Protein AF-A0A371IAI4-F1 (afdb_monomer)

InterPro domains:
  IPR036397 Ribonuclease H superfamily [G3DSA:3.30.420.10] (1-84)

pLDDT: mean 77.72, std 12.61, range [47.22, 95.19]

Structure (mmCIF, N/CA/C/O backbone):
data_AF-A0A371IAI4-F1
#
_entry.id   AF-A0A371IAI4-F1
#
loop_
_atom_site.group_PDB
_atom_site.id
_atom_site.type_symbol
_atom_site.label_atom_id
_atom_site.label_alt_id
_atom_site.label_comp_id
_atom_site.label_asym_id
_atom_site.label_entity_id
_atom_site.label_seq_id
_atom_site.pdbx_PDB_ins_code
_atom_site.Cartn_x
_atom_site.Cartn_y
_atom_site.Cartn_z
_atom_site.occupancy
_atom_site.B_iso_or_equiv
_atom_site.auth_seq_id
_atom_site.auth_comp_id
_atom_site.auth_asym_id
_atom_site.auth_atom_id
_atom_site.pdbx_PDB_model_num
ATOM 1 N N . MET A 1 1 ? -0.159 25.205 -35.346 1.00 47.22 1 MET A N 1
ATOM 2 C CA . MET A 1 1 ? -0.603 23.827 -35.672 1.00 47.22 1 MET A CA 1
ATOM 3 C C . MET A 1 1 ? -1.252 23.129 -34.473 1.00 47.22 1 MET A C 1
ATOM 5 O O . MET A 1 1 ? -2.363 22.645 -34.626 1.00 47.22 1 MET A O 1
ATOM 9 N N . LEU A 1 2 ? -0.646 23.168 -33.275 1.00 51.12 2 LEU A N 1
ATOM 10 C CA . LEU A 1 2 ? -1.187 22.560 -32.040 1.00 51.12 2 LEU A CA 1
ATOM 11 C C . LEU A 1 2 ? -2.613 23.005 -31.660 1.00 51.12 2 LEU A C 1
ATOM 13 O O . LEU A 1 2 ? -3.394 22.201 -31.173 1.00 51.12 2 LEU A O 1
ATOM 17 N N . GLN A 1 3 ? -2.986 24.253 -31.950 1.00 54.06 3 GLN A N 1
ATOM 18 C CA . GLN A 1 3 ? -4.286 24.827 -31.574 1.00 54.06 3 GLN A CA 1
ATOM 19 C C . GLN A 1 3 ? -5.500 24.209 -32.305 1.00 54.06 3 GLN A C 1
ATOM 21 O O . GLN A 1 3 ? -6.629 24.437 -31.892 1.00 54.06 3 GLN A O 1
ATOM 26 N N . LYS A 1 4 ? -5.289 23.436 -33.387 1.00 60.53 4 LYS A N 1
ATOM 27 C CA . LYS A 1 4 ? -6.367 22.787 -34.167 1.00 60.53 4 LYS A CA 1
ATOM 28 C C . LYS A 1 4 ? -6.638 21.324 -33.781 1.00 60.53 4 LYS A C 1
ATOM 30 O O . LYS A 1 4 ? -7.648 20.784 -34.212 1.00 60.53 4 LYS A O 1
ATOM 35 N N . MET A 1 5 ? -5.765 20.680 -33.000 1.00 55.34 5 MET A N 1
ATOM 36 C CA . MET A 1 5 ? -5.877 19.251 -32.637 1.00 55.34 5 MET A CA 1
ATOM 37 C C . MET A 1 5 ? -6.474 19.013 -31.241 1.00 55.34 5 MET A C 1
ATOM 39 O O . MET A 1 5 ? -6.596 17.877 -30.791 1.00 55.34 5 MET A O 1
ATOM 43 N N . THR A 1 6 ? -6.836 20.076 -30.525 1.00 51.16 6 THR A N 1
ATOM 44 C CA . THR A 1 6 ? -7.236 20.000 -29.119 1.00 51.16 6 THR A CA 1
ATOM 45 C C . THR A 1 6 ? -8.720 19.668 -28.979 1.00 51.16 6 THR A C 1
ATOM 47 O O . THR A 1 6 ? -9.575 20.535 -29.150 1.00 51.16 6 THR A O 1
ATOM 50 N N . ASN A 1 7 ? -9.025 18.416 -28.634 1.00 57.81 7 ASN A N 1
ATOM 51 C CA . ASN A 1 7 ? -10.329 18.016 -28.102 1.00 57.81 7 ASN A CA 1
ATOM 52 C C . ASN A 1 7 ? -10.485 18.604 -26.675 1.00 57.81 7 ASN A C 1
ATOM 54 O O . ASN A 1 7 ? -9.529 18.538 -25.898 1.00 57.81 7 ASN A O 1
ATOM 58 N N . PRO A 1 8 ? -11.638 19.189 -26.290 1.00 61.12 8 PRO A N 1
ATOM 59 C CA . PRO A 1 8 ? -11.850 19.773 -24.957 1.00 61.12 8 PRO A CA 1
ATOM 60 C C . PRO A 1 8 ? -11.623 18.806 -23.781 1.00 61.12 8 PRO A C 1
ATOM 62 O O . PRO A 1 8 ? -11.354 19.250 -22.663 1.00 61.12 8 PRO A O 1
ATOM 65 N N . ASN A 1 9 ? -11.695 17.491 -24.004 1.00 63.78 9 ASN A N 1
ATOM 66 C CA . ASN A 1 9 ? -11.433 16.505 -22.962 1.00 63.78 9 ASN A CA 1
ATOM 67 C C . ASN A 1 9 ? -9.924 16.261 -22.788 1.00 63.78 9 ASN A C 1
ATOM 69 O O . ASN A 1 9 ? -9.266 15.665 -23.639 1.00 63.78 9 ASN A O 1
ATOM 73 N N . ARG A 1 10 ? -9.364 16.705 -21.654 1.00 60.94 10 ARG A N 1
ATOM 74 C CA . ARG A 1 10 ? -7.918 16.698 -21.389 1.00 60.94 10 ARG A CA 1
ATOM 75 C C . ARG A 1 10 ? -7.293 15.335 -21.046 1.00 60.94 10 ARG A C 1
ATOM 77 O O . ARG A 1 10 ? -6.267 15.289 -20.371 1.00 60.94 10 ARG A O 1
ATOM 84 N N . LYS A 1 11 ? -7.874 14.220 -21.476 1.00 68.88 11 LYS A N 1
ATOM 85 C CA . LYS A 1 11 ? -7.353 12.890 -21.120 1.00 68.88 11 LYS A CA 1
ATOM 86 C C . LYS A 1 11 ? -6.271 12.370 -22.068 1.00 68.88 11 LYS A C 1
ATOM 88 O O . LYS A 1 11 ? -5.423 11.605 -21.627 1.00 68.88 11 LYS A O 1
ATOM 93 N N . ASP A 1 12 ? -6.227 12.857 -23.307 1.00 66.44 12 ASP A N 1
ATOM 94 C CA . ASP A 1 12 ? -5.358 12.297 -24.356 1.00 66.44 12 ASP A CA 1
ATOM 95 C C . ASP A 1 12 ? -4.168 13.195 -24.740 1.00 66.44 12 ASP A C 1
ATOM 97 O O . ASP A 1 12 ? -3.492 12.953 -25.741 1.00 66.44 12 ASP A O 1
ATOM 101 N N . TRP A 1 13 ? -3.867 14.225 -23.937 1.00 70.19 13 TRP A N 1
ATOM 102 C CA . TRP A 1 13 ? -2.779 15.170 -24.231 1.00 70.19 13 TRP A CA 1
ATOM 103 C C . TRP A 1 13 ? -1.405 14.522 -24.299 1.00 70.19 13 TRP A C 1
ATOM 105 O O . TRP A 1 13 ? -0.591 14.965 -25.098 1.00 70.19 13 TRP A O 1
ATOM 115 N N . SER A 1 14 ? -1.133 13.495 -23.489 1.00 70.88 14 SER A N 1
ATOM 116 C CA . SER A 1 14 ? 0.164 12.811 -23.534 1.00 70.88 14 SER A CA 1
ATOM 117 C C . SER A 1 14 ? 0.393 12.161 -24.897 1.00 70.88 14 SER A C 1
ATOM 119 O O . SER A 1 14 ? 1.449 12.339 -25.485 1.00 70.88 14 SER A O 1
ATOM 121 N N . ARG A 1 15 ? -0.625 11.492 -25.446 1.00 73.00 15 ARG A N 1
ATOM 122 C CA . ARG A 1 15 ? -0.564 10.858 -26.771 1.00 73.00 15 ARG A CA 1
ATOM 123 C C . ARG A 1 15 ? -0.457 11.888 -27.892 1.00 73.00 15 ARG A C 1
ATOM 125 O O . ARG A 1 15 ? 0.401 11.765 -28.754 1.00 73.00 15 ARG A O 1
ATOM 132 N N . LEU A 1 16 ? -1.268 12.944 -27.827 1.00 76.06 16 LEU A N 1
ATOM 133 C CA . LEU A 1 16 ? -1.246 14.023 -28.818 1.00 76.06 16 LEU A CA 1
ATOM 134 C C . LEU A 1 16 ? 0.067 14.819 -28.804 1.00 76.06 16 LEU A C 1
ATOM 136 O O . LEU A 1 16 ? 0.479 15.327 -29.844 1.00 76.06 16 LEU A O 1
ATOM 140 N N . LEU A 1 17 ? 0.726 14.938 -27.647 1.00 74.81 17 LEU A N 1
ATOM 141 C CA . LEU A 1 17 ? 2.026 15.595 -27.530 1.00 74.81 17 LEU A CA 1
ATOM 142 C C . LEU A 1 17 ? 3.125 14.780 -28.219 1.00 74.81 17 LEU A C 1
ATOM 144 O O . LEU A 1 17 ? 3.921 15.361 -28.953 1.00 74.81 17 LEU A O 1
ATOM 148 N N . GLU A 1 18 ? 3.136 13.459 -28.023 1.00 73.56 18 GLU A N 1
ATOM 149 C CA . GLU A 1 18 ? 4.068 12.554 -28.708 1.00 73.56 18 GLU A CA 1
ATOM 150 C C . GLU A 1 18 ? 3.861 12.595 -30.230 1.00 73.56 18 GLU A C 1
ATOM 152 O O . GLU A 1 18 ? 4.818 12.800 -30.978 1.00 73.56 18 GLU A O 1
ATOM 157 N N . ASP A 1 19 ? 2.610 12.519 -30.696 1.00 73.25 19 ASP A N 1
ATOM 158 C CA . ASP A 1 19 ? 2.278 12.579 -32.127 1.00 73.25 19 ASP A CA 1
ATOM 159 C C . ASP A 1 19 ? 2.648 13.939 -32.752 1.00 73.25 19 ASP A C 1
ATOM 161 O O . ASP A 1 19 ? 3.177 14.007 -33.867 1.00 73.25 19 ASP A O 1
ATOM 165 N N . ALA A 1 20 ? 2.423 15.045 -32.034 1.00 72.94 20 ALA A N 1
ATOM 166 C CA . ALA A 1 20 ? 2.777 16.387 -32.495 1.00 72.94 20 ALA A CA 1
ATOM 167 C C . ALA A 1 20 ? 4.296 16.619 -32.528 1.00 72.94 20 ALA A C 1
ATOM 169 O O . ALA A 1 20 ? 4.804 17.244 -33.464 1.00 72.94 20 ALA A O 1
ATOM 170 N N . LEU A 1 21 ? 5.030 16.108 -31.534 1.00 74.94 21 LEU A N 1
ATOM 171 C CA . LEU A 1 21 ? 6.494 16.120 -31.520 1.00 74.94 21 LEU A CA 1
ATOM 172 C C . LEU A 1 21 ? 7.057 15.281 -32.668 1.00 74.94 21 LEU A C 1
ATOM 174 O O . LEU A 1 21 ? 7.983 15.727 -33.351 1.00 74.94 21 LEU A O 1
ATOM 178 N N . TRP A 1 22 ? 6.476 14.108 -32.924 1.00 72.06 22 TRP A N 1
ATOM 179 C CA . TRP A 1 22 ? 6.851 13.249 -34.042 1.00 72.06 22 TRP A CA 1
ATOM 180 C C . TRP A 1 22 ? 6.634 13.947 -35.389 1.00 72.06 22 TRP A C 1
ATOM 182 O O . TRP A 1 22 ? 7.559 14.009 -36.203 1.00 72.06 22 TRP A O 1
ATOM 192 N N . ALA A 1 23 ? 5.464 14.558 -35.597 1.00 67.06 23 ALA A N 1
ATOM 193 C CA . ALA A 1 23 ? 5.160 15.323 -36.805 1.00 67.06 23 ALA A CA 1
ATOM 194 C C . ALA A 1 23 ? 6.114 16.514 -36.988 1.00 6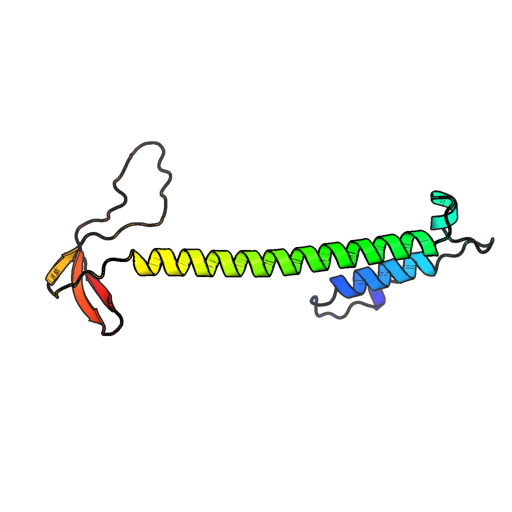7.06 23 ALA A C 1
ATOM 196 O O . ALA A 1 23 ? 6.620 16.739 -38.083 1.00 67.06 23 ALA A O 1
ATOM 197 N N . HIS A 1 24 ? 6.432 17.252 -35.922 1.00 68.12 24 HIS A N 1
ATOM 198 C CA . HIS A 1 24 ? 7.375 18.371 -35.995 1.00 68.12 24 HIS A CA 1
ATOM 199 C C . HIS A 1 24 ? 8.807 17.916 -36.337 1.00 68.12 24 HIS A C 1
ATOM 201 O O . HIS A 1 24 ? 9.522 18.608 -37.063 1.00 68.12 24 HIS A O 1
ATOM 207 N N . ARG A 1 25 ? 9.236 16.747 -35.840 1.00 65.31 25 ARG A N 1
ATOM 208 C CA . ARG A 1 25 ? 10.568 16.173 -36.102 1.00 65.31 25 ARG A CA 1
ATOM 209 C C . ARG A 1 25 ? 10.721 15.633 -37.530 1.00 65.31 25 ARG A C 1
ATOM 211 O O . ARG A 1 25 ? 11.825 15.686 -38.068 1.00 65.31 25 ARG A O 1
ATOM 218 N N . THR A 1 26 ? 9.647 15.130 -38.144 1.00 59.62 26 THR A N 1
ATOM 219 C CA . THR A 1 26 ? 9.677 14.527 -39.491 1.00 59.62 26 THR A CA 1
ATOM 220 C C . THR A 1 26 ? 9.268 15.482 -40.613 1.00 59.62 26 THR A C 1
ATOM 222 O O . THR A 1 26 ? 9.761 15.340 -41.733 1.00 59.62 26 THR A O 1
ATOM 225 N N . ALA A 1 27 ? 8.402 16.462 -40.335 1.00 58.62 27 ALA A N 1
ATOM 226 C CA . ALA A 1 27 ? 7.840 17.344 -41.358 1.00 58.62 27 ALA A CA 1
ATOM 227 C C . ALA A 1 27 ? 8.774 18.490 -41.780 1.00 58.62 27 ALA A C 1
ATOM 229 O O . ALA A 1 27 ? 8.672 18.968 -42.909 1.00 58.62 27 ALA A O 1
ATOM 230 N N . TYR A 1 28 ? 9.702 18.928 -40.922 1.00 57.62 28 TYR A N 1
ATOM 231 C CA . TYR A 1 28 ? 10.660 19.975 -41.288 1.00 57.62 28 TYR A CA 1
ATOM 232 C C . TYR A 1 28 ? 11.862 19.386 -42.036 1.00 57.62 28 TYR A C 1
ATOM 234 O O . TYR A 1 28 ? 12.855 18.956 -41.443 1.00 57.62 28 TYR A O 1
ATOM 242 N N . ARG A 1 29 ? 11.771 19.398 -43.367 1.00 58.97 29 ARG A N 1
ATOM 243 C CA . ARG A 1 29 ? 12.928 19.293 -44.265 1.00 58.97 29 ARG A CA 1
ATOM 244 C C . ARG A 1 29 ? 13.379 20.701 -44.651 1.00 58.97 29 ARG A C 1
ATOM 246 O O . ARG A 1 29 ? 12.548 21.530 -45.016 1.00 58.97 29 ARG A O 1
ATOM 253 N N . THR A 1 30 ? 14.675 20.992 -44.569 1.00 62.81 30 THR A N 1
ATOM 254 C CA . THR A 1 30 ? 15.237 22.231 -45.136 1.00 62.81 30 THR A CA 1
ATOM 255 C C . THR A 1 30 ? 15.140 22.205 -46.665 1.00 62.81 30 THR A C 1
ATOM 257 O O . THR A 1 30 ? 14.966 21.144 -47.263 1.00 62.81 30 THR A O 1
ATOM 260 N N . SER A 1 31 ? 15.293 23.357 -47.327 1.00 61.34 31 SER A N 1
ATOM 261 C CA . SER A 1 31 ? 15.321 23.472 -48.801 1.00 61.34 31 SER A CA 1
ATOM 262 C C . SER A 1 31 ? 16.365 22.569 -49.482 1.00 61.34 31 SER A C 1
ATOM 264 O O . SER A 1 31 ? 16.242 22.270 -50.663 1.00 61.34 31 SER A O 1
ATOM 266 N N . LEU A 1 32 ? 17.355 22.086 -48.723 1.00 65.44 32 LEU A N 1
ATOM 267 C CA . LEU A 1 32 ? 18.388 21.129 -49.131 1.00 65.44 32 LEU A CA 1
ATOM 268 C C . LEU A 1 32 ? 17.984 19.650 -48.937 1.00 65.44 32 LEU A C 1
ATOM 270 O O . LEU A 1 32 ? 18.813 18.759 -49.083 1.00 65.44 32 LEU A O 1
ATOM 274 N N . GLY A 1 33 ? 16.737 19.368 -48.547 1.00 68.00 33 GLY A N 1
ATOM 275 C CA . GLY A 1 33 ? 16.221 18.011 -48.333 1.00 68.00 33 GLY A CA 1
ATOM 276 C C . GLY A 1 33 ? 16.700 17.320 -47.049 1.00 68.00 33 GLY A C 1
ATOM 277 O O . GLY A 1 33 ? 16.324 16.175 -46.803 1.00 68.00 33 GLY A O 1
ATOM 278 N N . MET A 1 34 ? 17.493 17.999 -46.214 1.00 70.44 34 MET A N 1
ATOM 279 C CA . MET A 1 34 ? 18.030 17.452 -44.965 1.00 70.44 34 MET A CA 1
ATOM 280 C C . MET A 1 34 ? 17.051 17.616 -43.792 1.00 70.44 34 MET A C 1
ATOM 282 O O . MET A 1 34 ? 16.297 18.585 -43.709 1.00 70.44 34 MET A O 1
ATOM 286 N N . SER A 1 35 ? 17.070 16.659 -42.859 1.00 70.62 35 SER A N 1
ATOM 287 C CA . SER A 1 35 ? 16.372 16.783 -41.573 1.00 70.62 35 SER A CA 1
ATOM 288 C C . SER A 1 35 ? 17.183 17.671 -40.630 1.00 70.62 35 SER A C 1
ATOM 290 O O . SER A 1 35 ? 18.405 17.538 -40.550 1.00 70.62 35 SER A O 1
ATOM 292 N N . LEU A 1 36 ? 16.501 18.524 -39.862 1.00 67.81 36 LEU A N 1
ATOM 293 C CA . LEU A 1 36 ? 17.113 19.366 -38.829 1.00 67.81 36 LEU A CA 1
ATOM 294 C C . LEU A 1 36 ? 17.974 18.556 -37.838 1.00 67.81 36 LEU A C 1
ATOM 296 O O . LEU A 1 36 ? 19.039 19.010 -37.431 1.00 67.81 36 LEU A O 1
ATOM 300 N N . TYR A 1 37 ? 17.563 17.326 -37.508 1.00 67.62 37 TYR A N 1
ATOM 301 C CA . TYR A 1 37 ? 18.334 16.419 -36.651 1.00 67.62 37 TYR A CA 1
ATOM 302 C C . TYR A 1 37 ? 19.695 16.053 -37.269 1.00 67.62 37 TYR A C 1
ATOM 304 O O . TYR A 1 37 ? 20.701 15.977 -36.569 1.00 67.62 37 TYR A O 1
ATOM 312 N N . TRP A 1 38 ? 19.745 15.869 -38.590 1.00 69.81 38 TRP A N 1
ATOM 313 C CA . TRP A 1 38 ? 20.975 15.532 -39.309 1.00 69.81 38 TRP A CA 1
ATOM 314 C C . TRP A 1 38 ? 21.995 16.673 -39.259 1.00 69.81 38 TRP A C 1
ATOM 316 O O . TRP A 1 38 ? 23.178 16.424 -39.073 1.00 69.81 38 TRP A O 1
ATOM 326 N N . ILE A 1 39 ? 21.534 17.923 -39.351 1.00 73.56 39 ILE A N 1
ATOM 327 C CA . ILE A 1 39 ? 22.389 19.118 -39.264 1.00 73.56 39 ILE A CA 1
ATOM 328 C C . ILE A 1 39 ? 22.985 19.269 -37.859 1.00 73.56 39 ILE A C 1
ATOM 330 O O . ILE A 1 39 ? 24.154 19.611 -37.719 1.00 73.56 39 ILE A O 1
ATOM 334 N N . VAL A 1 40 ? 22.191 19.005 -36.818 1.00 72.56 40 VAL A N 1
ATOM 335 C CA . VAL A 1 40 ? 22.625 19.187 -35.424 1.00 72.56 40 VAL A CA 1
ATOM 336 C C . VAL A 1 40 ? 23.513 18.034 -34.944 1.00 72.56 40 VAL A C 1
ATOM 338 O O . VAL A 1 40 ? 24.457 18.262 -34.194 1.00 72.56 40 VAL A O 1
ATOM 341 N N . PHE A 1 41 ? 23.232 16.799 -35.370 1.00 69.00 41 PHE A N 1
ATOM 342 C CA . PHE A 1 41 ? 23.863 15.599 -34.806 1.00 69.00 41 PHE A CA 1
ATOM 343 C C . PHE A 1 41 ? 24.691 14.777 -35.805 1.00 69.00 41 PHE A C 1
ATOM 345 O O . PHE A 1 41 ? 25.301 13.786 -35.404 1.00 69.00 41 PHE A O 1
ATOM 352 N N . GLY A 1 42 ? 24.706 15.131 -37.095 1.00 70.56 42 GLY A N 1
ATOM 353 C CA . GLY A 1 42 ? 25.489 14.450 -38.138 1.00 70.56 42 GLY A CA 1
ATOM 354 C C . GLY A 1 42 ? 25.089 12.993 -38.408 1.00 70.56 42 GLY A C 1
ATOM 355 O O . GLY A 1 42 ? 25.839 12.257 -39.046 1.00 70.56 42 GLY A O 1
ATOM 356 N N . LYS A 1 43 ? 23.937 12.536 -37.895 1.00 67.69 43 LYS A N 1
ATOM 357 C CA . LYS A 1 43 ? 23.490 11.133 -37.947 1.00 67.69 43 LYS A CA 1
ATOM 358 C C . LYS A 1 43 ? 22.127 10.998 -38.611 1.00 67.69 43 LYS A C 1
ATOM 360 O O . LYS A 1 43 ? 21.216 11.779 -38.343 1.00 67.69 43 LYS A O 1
ATOM 365 N N . THR A 1 44 ? 21.970 9.970 -39.448 1.00 63.91 44 THR A N 1
ATOM 366 C CA . THR A 1 44 ? 20.705 9.617 -40.118 1.00 63.91 44 THR A CA 1
ATOM 367 C C . THR A 1 44 ? 19.609 9.325 -39.096 1.00 63.91 44 THR A C 1
ATOM 369 O O . THR A 1 44 ? 19.816 8.504 -38.207 1.00 63.91 44 THR A O 1
ATOM 372 N N . PHE A 1 45 ? 18.439 9.950 -39.258 1.00 62.00 45 PHE A N 1
ATOM 373 C CA . PHE A 1 45 ? 17.291 9.918 -38.332 1.00 62.00 45 PHE A CA 1
ATOM 374 C C . PHE A 1 45 ? 16.802 8.507 -37.933 1.00 62.00 45 PHE A C 1
ATOM 376 O O . PHE A 1 45 ? 16.208 8.336 -36.871 1.00 62.00 45 PHE A O 1
ATOM 383 N N . HIS A 1 46 ? 17.102 7.483 -38.736 1.00 63.75 46 HIS A N 1
ATOM 384 C CA . HIS A 1 46 ? 16.730 6.091 -38.464 1.00 63.75 46 HIS A CA 1
ATOM 385 C C . HIS A 1 46 ? 17.447 5.486 -37.241 1.00 63.75 46 HIS A C 1
ATOM 387 O O . HIS A 1 46 ? 16.808 4.832 -36.423 1.00 63.75 46 HIS A O 1
ATOM 393 N N . LEU A 1 47 ? 18.743 5.764 -37.054 1.00 63.09 47 LEU A N 1
ATOM 394 C CA . LEU A 1 47 ? 19.530 5.216 -35.936 1.00 63.09 47 LEU A CA 1
ATOM 395 C C . LEU A 1 47 ? 19.068 5.733 -34.548 1.00 63.09 47 LEU A C 1
ATOM 397 O O . LEU A 1 47 ? 18.926 4.935 -33.623 1.00 63.09 47 LEU A O 1
ATOM 401 N N . PRO A 1 48 ? 18.819 7.046 -34.366 1.00 64.62 48 PRO A N 1
ATOM 402 C CA . PRO A 1 48 ? 18.304 7.611 -33.118 1.00 64.62 48 PRO A CA 1
ATOM 403 C C . PRO A 1 48 ? 16.904 7.121 -32.754 1.00 64.62 48 PRO A C 1
ATOM 405 O O . PRO A 1 48 ? 16.658 6.811 -31.593 1.00 64.62 48 PRO A O 1
ATOM 408 N N . MET A 1 49 ? 15.998 7.012 -33.732 1.00 69.25 49 MET A N 1
ATOM 409 C CA . MET A 1 49 ? 14.621 6.573 -33.487 1.00 69.25 49 MET A CA 1
ATOM 410 C C . MET A 1 49 ? 14.568 5.120 -32.999 1.00 69.25 49 MET A C 1
ATOM 412 O O . MET A 1 49 ? 13.792 4.785 -32.107 1.00 69.25 49 MET A O 1
ATOM 416 N N . GLU A 1 50 ? 15.421 4.247 -33.536 1.00 74.69 50 GLU A N 1
ATOM 417 C CA . GLU A 1 50 ? 15.547 2.877 -33.037 1.00 74.69 50 GLU A CA 1
ATOM 418 C C . GLU A 1 50 ? 16.060 2.818 -31.597 1.00 74.69 50 GLU A C 1
ATOM 420 O O . GLU A 1 50 ? 15.593 1.989 -30.814 1.00 74.69 50 GLU A O 1
ATOM 425 N N . LEU A 1 51 ? 17.005 3.689 -31.233 1.00 75.62 51 LEU A N 1
ATOM 426 C CA . LEU A 1 51 ? 17.529 3.769 -29.870 1.00 75.62 51 LEU A CA 1
ATOM 427 C C . LEU A 1 51 ? 16.476 4.298 -28.890 1.00 75.62 51 LEU A C 1
ATOM 429 O O . LEU A 1 51 ? 16.307 3.708 -27.825 1.00 75.62 51 LEU A O 1
ATOM 433 N N . GLU A 1 52 ? 15.729 5.343 -29.260 1.00 78.25 52 GLU A N 1
ATOM 434 C CA . GLU A 1 52 ? 14.613 5.871 -28.462 1.00 78.25 52 GLU A CA 1
ATOM 435 C C . GLU A 1 52 ? 13.516 4.810 -28.270 1.00 78.25 52 GLU A C 1
ATOM 437 O O . GLU A 1 52 ? 13.071 4.573 -27.147 1.00 78.25 52 GLU A O 1
ATOM 442 N N . ASN A 1 53 ? 13.144 4.088 -29.333 1.00 80.88 53 ASN A N 1
ATOM 443 C CA . ASN A 1 53 ? 12.161 3.004 -29.258 1.00 80.88 53 ASN A CA 1
ATOM 444 C C . ASN A 1 53 ? 12.636 1.848 -28.366 1.00 80.88 53 ASN A C 1
ATOM 446 O O . ASN A 1 53 ? 11.868 1.341 -27.547 1.00 80.88 53 ASN A O 1
ATOM 450 N N . LYS A 1 54 ? 13.900 1.426 -28.490 1.00 82.44 54 LYS A N 1
ATOM 451 C CA . LYS A 1 54 ? 14.479 0.383 -27.627 1.00 82.44 54 LYS A CA 1
ATOM 452 C C . LYS A 1 54 ? 14.511 0.831 -26.166 1.00 82.44 54 LYS A C 1
ATOM 454 O O . LYS A 1 54 ? 14.103 0.066 -25.297 1.00 82.44 54 LYS A O 1
ATOM 459 N N . ALA A 1 55 ? 14.926 2.070 -25.898 1.00 84.38 55 ALA A N 1
ATOM 460 C CA . ALA A 1 55 ? 14.920 2.637 -24.553 1.00 84.38 55 ALA A CA 1
ATOM 461 C C . ALA A 1 55 ? 13.501 2.680 -23.964 1.00 84.38 55 ALA A C 1
ATOM 463 O O . ALA A 1 55 ? 13.302 2.264 -22.823 1.00 84.38 55 ALA A O 1
ATOM 464 N N . TYR A 1 56 ? 12.504 3.088 -24.754 1.00 86.75 56 TYR A N 1
ATOM 465 C CA . TYR A 1 56 ? 11.098 3.072 -24.348 1.00 86.75 56 TYR A CA 1
ATOM 466 C C . TYR A 1 56 ? 10.631 1.671 -23.936 1.00 86.75 56 TYR A C 1
ATOM 468 O O . TYR A 1 56 ? 10.034 1.505 -22.870 1.00 86.75 56 TYR A O 1
ATOM 476 N N . TRP A 1 57 ? 10.924 0.648 -24.745 1.00 85.50 57 TRP A N 1
ATOM 477 C CA . TRP A 1 57 ? 10.543 -0.729 -24.428 1.00 85.50 57 TRP A CA 1
ATOM 478 C C . TRP A 1 57 ? 11.208 -1.243 -23.153 1.00 85.50 57 TRP A C 1
ATOM 480 O O . TRP A 1 57 ? 10.525 -1.849 -22.328 1.00 85.50 57 TRP A O 1
ATOM 490 N N . VAL A 1 58 ? 12.496 -0.951 -22.958 1.00 91.00 58 VAL A N 1
ATOM 491 C CA . VAL A 1 58 ? 13.224 -1.317 -21.734 1.00 91.00 58 VAL A CA 1
ATOM 492 C C . VAL A 1 58 ? 12.588 -0.658 -20.511 1.00 91.00 58 VAL A C 1
ATOM 494 O O . VAL A 1 58 ? 12.267 -1.347 -19.547 1.00 91.00 58 VAL A O 1
ATOM 497 N N . VAL A 1 59 ? 12.325 0.651 -20.557 1.00 90.06 59 VAL A N 1
ATOM 498 C CA . VAL A 1 59 ? 11.671 1.37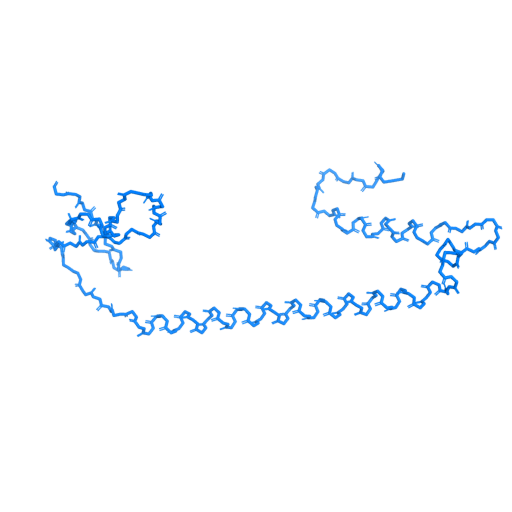3 -19.450 1.00 90.06 59 VAL A CA 1
ATOM 499 C C . VAL A 1 59 ? 10.291 0.790 -19.156 1.00 90.06 59 VAL A C 1
ATOM 501 O O . VAL A 1 59 ? 9.943 0.552 -18.000 1.00 90.06 59 VAL A O 1
ATOM 504 N N . LYS A 1 60 ? 9.508 0.501 -20.198 1.00 87.94 60 LYS A N 1
ATOM 505 C CA . LYS A 1 60 ? 8.181 -0.100 -20.055 1.00 87.94 60 LYS A CA 1
ATOM 506 C C . LYS A 1 60 ? 8.245 -1.478 -19.398 1.00 87.94 60 LYS A C 1
ATOM 508 O O . LYS A 1 60 ? 7.428 -1.763 -18.526 1.00 87.94 60 LYS A O 1
ATOM 513 N N . GLN A 1 61 ? 9.211 -2.313 -19.779 1.00 86.00 61 GLN A N 1
ATOM 514 C CA . GLN A 1 61 ? 9.425 -3.617 -19.152 1.00 86.00 61 GLN A CA 1
ATOM 515 C C . GLN A 1 61 ? 9.856 -3.489 -17.688 1.00 86.00 61 GLN A C 1
ATOM 517 O O . GLN A 1 61 ? 9.293 -4.176 -16.838 1.00 86.00 61 GLN A O 1
ATOM 522 N N . CYS A 1 62 ? 10.787 -2.582 -17.377 1.00 86.75 62 CYS A N 1
ATOM 523 C CA . CYS A 1 62 ? 11.208 -2.311 -16.002 1.00 86.75 62 CYS A CA 1
ATOM 524 C C . CYS A 1 62 ? 10.029 -1.882 -15.122 1.00 86.75 62 CYS A C 1
ATOM 526 O O . CYS A 1 62 ? 9.876 -2.403 -14.022 1.00 86.75 62 CYS A O 1
ATOM 528 N N . ASN A 1 63 ? 9.161 -0.994 -15.613 1.00 89.00 63 ASN A N 1
ATOM 529 C CA . ASN A 1 63 ? 7.988 -0.544 -14.863 1.00 89.00 63 ASN A CA 1
ATOM 530 C C . ASN A 1 63 ? 7.036 -1.705 -14.542 1.00 89.00 63 ASN A C 1
ATOM 532 O O . ASN A 1 63 ? 6.658 -1.878 -13.388 1.00 89.00 63 ASN A O 1
ATOM 536 N N . VAL A 1 64 ? 6.721 -2.552 -15.530 1.00 88.06 64 VAL A N 1
ATOM 537 C CA . VAL A 1 64 ? 5.864 -3.733 -15.317 1.00 88.06 64 VAL A CA 1
ATOM 538 C C . VAL A 1 64 ? 6.482 -4.698 -14.300 1.00 88.06 64 VAL A C 1
ATOM 540 O O . VAL A 1 64 ? 5.779 -5.206 -13.427 1.00 88.06 64 VAL A O 1
ATOM 543 N N . ALA A 1 65 ? 7.793 -4.938 -14.382 1.00 86.75 65 ALA A N 1
ATOM 544 C CA . ALA A 1 65 ? 8.496 -5.795 -13.431 1.00 86.75 65 ALA A CA 1
ATOM 545 C C . ALA A 1 65 ? 8.482 -5.210 -12.005 1.00 86.75 65 ALA A C 1
ATOM 547 O O . ALA A 1 65 ? 8.237 -5.939 -11.041 1.00 86.75 65 ALA A O 1
ATOM 548 N N . CYS A 1 66 ? 8.690 -3.898 -11.864 1.00 83.25 66 CYS A N 1
ATOM 549 C CA . CYS A 1 66 ? 8.609 -3.191 -10.586 1.00 83.25 66 CYS A CA 1
ATOM 550 C C . CYS A 1 66 ? 7.202 -3.255 -9.976 1.00 83.25 66 CYS A C 1
ATOM 552 O O . CYS A 1 66 ? 7.079 -3.501 -8.776 1.00 83.25 66 CYS A O 1
ATOM 554 N N . ASP A 1 67 ? 6.151 -3.100 -10.783 1.00 90.38 67 ASP A N 1
ATOM 555 C CA . ASP A 1 67 ? 4.762 -3.197 -10.319 1.00 90.38 67 ASP A CA 1
ATOM 556 C C . ASP A 1 67 ? 4.452 -4.601 -9.785 1.00 90.38 67 ASP A C 1
ATOM 558 O O . ASP A 1 67 ? 3.915 -4.756 -8.684 1.00 90.38 67 ASP A O 1
ATOM 562 N N . GLN A 1 68 ? 4.857 -5.640 -10.523 1.00 89.56 68 GLN A N 1
ATOM 563 C CA . GLN A 1 68 ? 4.693 -7.033 -10.101 1.00 89.56 68 GLN A CA 1
ATOM 564 C C . GLN A 1 68 ? 5.468 -7.335 -8.812 1.00 89.56 68 GLN A C 1
ATOM 566 O O . GLN A 1 68 ? 4.9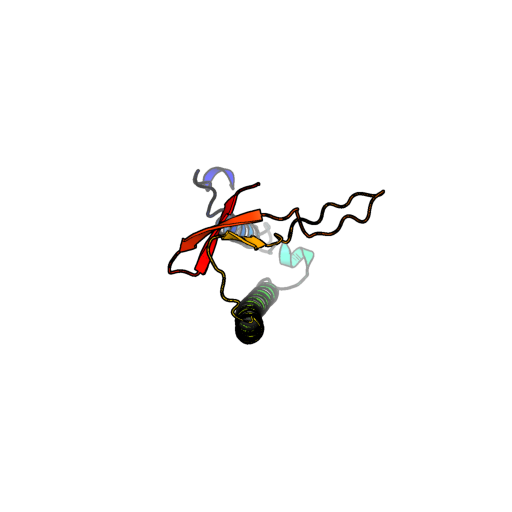20 -7.937 -7.885 1.00 89.56 68 GLN A O 1
ATOM 571 N N . ALA A 1 69 ? 6.724 -6.890 -8.717 1.00 90.62 69 ALA A N 1
ATOM 572 C CA . ALA A 1 69 ? 7.542 -7.061 -7.519 1.00 90.62 69 ALA A CA 1
ATOM 573 C C . ALA A 1 69 ? 6.947 -6.323 -6.307 1.00 90.62 69 ALA A C 1
ATOM 575 O O . ALA A 1 69 ? 6.911 -6.871 -5.200 1.00 90.62 69 ALA A O 1
ATOM 576 N N . GLY A 1 70 ? 6.434 -5.108 -6.516 1.00 93.00 70 GLY A N 1
ATOM 577 C CA . GLY A 1 70 ? 5.756 -4.323 -5.490 1.00 93.00 70 GLY A CA 1
ATOM 578 C C . GLY A 1 70 ? 4.502 -5.018 -4.964 1.00 93.00 70 GLY A C 1
ATOM 579 O O . GLY A 1 70 ? 4.282 -5.062 -3.752 1.00 93.00 70 GLY A O 1
ATOM 580 N N . GLU A 1 71 ? 3.704 -5.616 -5.846 1.00 94.81 71 G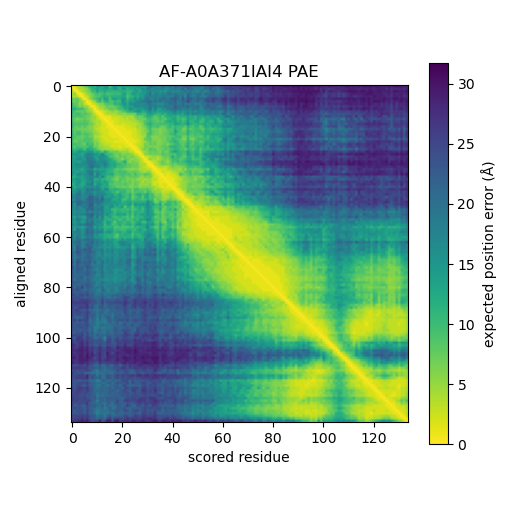LU A N 1
ATOM 581 C CA . GLU A 1 71 ? 2.489 -6.326 -5.450 1.00 94.81 71 GLU A CA 1
ATOM 582 C C . GLU A 1 71 ? 2.796 -7.620 -4.683 1.00 94.81 71 GLU A C 1
ATOM 584 O O . GLU A 1 71 ? 2.216 -7.871 -3.623 1.00 94.81 71 GLU A O 1
ATOM 589 N N . LEU A 1 72 ? 3.786 -8.396 -5.135 1.00 94.69 72 LEU A N 1
ATOM 590 C CA . LEU A 1 72 ? 4.266 -9.576 -4.409 1.00 94.69 72 LEU A CA 1
ATOM 591 C C . LEU A 1 72 ? 4.779 -9.215 -3.010 1.00 94.69 72 LEU A C 1
ATOM 593 O O . LEU A 1 72 ? 4.482 -9.913 -2.036 1.00 94.69 72 LEU A O 1
ATOM 597 N N . TYR A 1 73 ? 5.517 -8.110 -2.890 1.00 92.81 73 TYR A N 1
ATOM 598 C CA . TYR A 1 73 ? 5.993 -7.621 -1.601 1.00 92.81 73 TYR A CA 1
ATOM 599 C C . TYR A 1 73 ? 4.832 -7.255 -0.671 1.00 92.81 73 TYR A C 1
ATOM 601 O O . TYR A 1 73 ? 4.785 -7.746 0.460 1.00 92.81 73 TYR A O 1
ATOM 609 N N . LYS A 1 74 ? 3.852 -6.473 -1.147 1.00 94.50 74 LYS A N 1
ATOM 610 C CA . LYS A 1 74 ? 2.652 -6.120 -0.366 1.00 94.50 74 LYS A CA 1
ATOM 611 C C . LYS A 1 74 ? 1.906 -7.359 0.115 1.00 94.50 74 LYS A C 1
ATOM 613 O O . LYS A 1 74 ? 1.541 -7.436 1.287 1.00 94.50 74 LYS A O 1
ATOM 618 N N . GLN A 1 75 ? 1.718 -8.352 -0.754 1.00 95.19 75 GLN A N 1
ATOM 619 C CA . GLN A 1 75 ? 1.060 -9.606 -0.391 1.00 95.19 75 GLN A CA 1
ATOM 620 C C . GLN A 1 75 ? 1.843 -10.381 0.673 1.00 95.19 75 GLN A C 1
ATOM 622 O O . GLN A 1 75 ? 1.247 -10.902 1.617 1.00 95.19 75 GLN A O 1
ATOM 627 N N . LYS A 1 76 ? 3.175 -10.445 0.558 1.00 94.62 76 LYS A N 1
ATOM 628 C CA . LYS A 1 76 ? 4.037 -11.114 1.541 1.00 94.62 76 LYS A CA 1
ATOM 629 C C . LYS A 1 76 ? 3.978 -10.424 2.903 1.00 94.62 76 LYS A C 1
ATOM 631 O O . LYS A 1 76 ? 3.815 -11.098 3.919 1.00 94.62 76 LYS A O 1
ATOM 636 N N . VAL A 1 77 ? 4.057 -9.095 2.915 1.00 94.06 77 VAL A N 1
ATOM 637 C CA . VAL A 1 77 ? 3.950 -8.274 4.128 1.00 94.06 77 VAL A CA 1
ATOM 638 C C . VAL A 1 77 ? 2.575 -8.440 4.772 1.00 94.06 77 VAL A C 1
ATOM 640 O O . VAL A 1 77 ? 2.500 -8.713 5.967 1.00 94.06 77 VAL A O 1
ATOM 643 N N . LYS A 1 78 ? 1.493 -8.386 3.986 1.00 94.38 78 LYS A N 1
ATOM 644 C CA . LYS A 1 78 ? 0.129 -8.624 4.475 1.00 94.38 78 LYS A CA 1
ATOM 645 C C . LYS A 1 78 ? -0.005 -9.995 5.140 1.00 94.38 78 LYS A C 1
ATOM 647 O O . LYS A 1 78 ? -0.418 -10.061 6.289 1.00 94.38 78 LYS A O 1
ATOM 652 N N . LYS A 1 79 ? 0.420 -11.075 4.469 1.00 93.44 79 LYS A N 1
ATOM 653 C CA . LYS A 1 79 ? 0.381 -12.438 5.034 1.00 93.44 79 LYS A CA 1
ATOM 654 C C . LYS A 1 79 ? 1.142 -12.539 6.356 1.00 93.44 79 LYS A C 1
ATOM 656 O O . LYS A 1 79 ? 0.653 -13.155 7.295 1.00 93.44 79 LYS A O 1
ATOM 661 N N . PHE A 1 80 ? 2.323 -11.930 6.434 1.00 93.25 80 PHE A N 1
ATOM 662 C CA . PHE A 1 80 ? 3.124 -11.915 7.655 1.00 93.25 80 PHE A CA 1
ATOM 663 C C . PHE A 1 80 ? 2.445 -11.150 8.799 1.00 93.25 80 PHE A C 1
ATOM 665 O O . PHE A 1 80 ? 2.461 -11.619 9.936 1.00 93.25 80 PHE A O 1
ATOM 672 N N . HIS A 1 81 ? 1.840 -9.993 8.516 1.00 88.69 81 HIS A N 1
ATOM 673 C CA . HIS A 1 81 ? 1.085 -9.246 9.521 1.00 88.69 81 HIS A CA 1
ATOM 674 C C . HIS A 1 81 ? -0.148 -10.018 9.978 1.00 88.69 81 HIS A C 1
ATOM 676 O O . HIS A 1 81 ? -0.314 -10.198 11.179 1.00 88.69 81 HIS A O 1
ATOM 682 N N . ASP A 1 82 ? -0.945 -10.546 9.050 1.00 89.19 82 ASP A N 1
ATOM 683 C CA . ASP A 1 82 ? -2.162 -11.300 9.358 1.00 89.19 82 ASP A CA 1
ATOM 684 C C . ASP A 1 82 ? -1.867 -12.528 10.239 1.00 89.19 82 ASP A C 1
ATOM 686 O O . ASP A 1 82 ? -2.624 -12.819 11.161 1.00 89.19 82 ASP A O 1
ATOM 690 N N . GLN A 1 83 ? -0.730 -13.203 10.028 1.00 88.88 83 GLN A N 1
ATOM 691 C CA . GLN A 1 83 ? -0.271 -14.312 10.879 1.00 88.88 83 GLN A CA 1
ATOM 692 C C . GLN A 1 83 ? 0.115 -13.882 12.300 1.00 88.88 83 GLN A C 1
ATOM 694 O O . GLN A 1 83 ? 0.030 -14.682 13.228 1.00 88.88 83 GLN A O 1
ATOM 699 N N . LYS A 1 84 ? 0.580 -12.642 12.475 1.00 88.19 84 LYS A N 1
ATOM 700 C CA . LYS A 1 84 ? 1.038 -12.110 13.766 1.00 88.19 84 LYS A CA 1
ATOM 701 C C . LYS A 1 84 ? -0.042 -11.358 14.539 1.00 88.19 84 LYS A C 1
ATOM 703 O O . LYS A 1 84 ? 0.180 -11.033 15.705 1.00 88.19 84 LYS A O 1
ATOM 708 N N . ILE A 1 85 ? -1.186 -11.065 13.923 1.00 84.00 85 ILE A N 1
ATOM 709 C CA . ILE A 1 85 ? -2.315 -10.443 14.614 1.00 84.00 85 ILE A CA 1
ATOM 710 C C . ILE A 1 85 ? -2.926 -11.485 15.552 1.00 84.00 85 ILE A C 1
ATOM 712 O O . ILE A 1 85 ? -3.643 -12.393 15.137 1.00 84.00 85 ILE A O 1
ATOM 716 N N . LEU A 1 86 ? -2.640 -11.339 16.844 1.00 82.12 86 LEU A N 1
ATOM 717 C CA . LEU A 1 86 ? -3.319 -12.100 17.882 1.00 82.12 86 LEU A CA 1
ATOM 718 C C . LEU A 1 86 ? -4.772 -11.630 17.950 1.00 82.12 86 LEU A C 1
ATOM 720 O O . LEU A 1 86 ? -5.042 -10.457 18.219 1.00 82.12 86 LEU A O 1
ATOM 724 N N . ARG A 1 87 ? -5.709 -12.550 17.704 1.00 78.06 87 ARG A N 1
ATOM 725 C CA . ARG A 1 87 ? -7.129 -12.286 17.936 1.00 78.06 87 ARG A CA 1
ATOM 726 C C . ARG A 1 87 ? -7.339 -12.148 19.435 1.00 78.06 87 ARG A C 1
ATOM 728 O O . ARG A 1 87 ? -6.999 -13.050 20.196 1.00 78.06 87 ARG A O 1
ATOM 735 N N . LYS A 1 88 ? -7.845 -10.992 19.844 1.00 82.38 88 LYS A N 1
ATOM 736 C CA . LYS A 1 88 ? -8.208 -10.714 21.226 1.00 82.38 88 LYS A CA 1
ATOM 737 C C . LYS A 1 88 ? -9.723 -10.649 21.288 1.00 82.38 88 LYS A C 1
ATOM 739 O O . LYS A 1 88 ? -10.322 -9.893 20.527 1.00 82.38 88 LYS A O 1
ATOM 744 N N . ASP A 1 89 ? -10.310 -11.458 22.156 1.00 83.88 89 ASP A N 1
ATOM 745 C CA . ASP A 1 89 ? -11.748 -11.441 22.372 1.00 83.88 89 ASP A CA 1
ATOM 746 C C . ASP A 1 89 ? -12.111 -10.264 23.273 1.00 83.88 89 ASP A C 1
ATOM 748 O O . ASP A 1 89 ? -11.451 -9.987 24.282 1.00 83.88 89 ASP A O 1
ATOM 752 N N . PHE A 1 90 ? -13.149 -9.546 22.867 1.00 87.56 90 PHE A N 1
ATOM 753 C CA . PHE A 1 90 ? -13.672 -8.391 23.577 1.00 87.56 90 PHE A CA 1
ATOM 754 C C . PHE A 1 90 ? -15.043 -8.722 24.150 1.00 87.56 90 PHE A C 1
ATOM 756 O O . PHE A 1 90 ? -15.797 -9.496 23.563 1.00 87.56 90 PHE A O 1
ATOM 763 N N . HIS A 1 91 ? -15.376 -8.098 25.275 1.00 90.06 91 HIS A N 1
ATOM 764 C CA . HIS A 1 91 ? -16.679 -8.240 25.917 1.00 90.06 91 HIS A CA 1
ATOM 765 C C . HIS A 1 91 ? -17.344 -6.869 26.057 1.00 90.06 91 HIS A C 1
ATOM 767 O O . HIS A 1 91 ? -16.670 -5.854 26.255 1.00 90.06 91 HIS A O 1
ATOM 773 N N . VAL A 1 92 ? -18.674 -6.828 25.957 1.00 91.38 92 VAL A N 1
ATOM 774 C CA . VAL A 1 92 ? -19.442 -5.601 26.217 1.00 91.38 92 VAL A CA 1
ATOM 775 C C . VAL A 1 92 ? -19.220 -5.173 27.671 1.00 91.38 92 VAL A C 1
ATOM 777 O O . VAL A 1 92 ? -19.242 -6.004 28.574 1.00 91.38 92 VAL A O 1
ATOM 780 N N . GLY A 1 93 ? -18.958 -3.883 27.889 1.00 89.38 93 GLY A N 1
ATOM 781 C CA . GLY A 1 93 ? -18.600 -3.314 29.193 1.00 89.38 93 GLY A CA 1
ATOM 782 C C . GLY A 1 93 ? -17.102 -3.334 29.523 1.00 89.38 93 GLY A C 1
ATOM 783 O O . GLY A 1 93 ? -16.695 -2.772 30.536 1.00 89.38 93 GLY A O 1
ATOM 784 N N . GLN A 1 94 ? -16.253 -3.934 28.682 1.00 91.75 94 GLN A N 1
ATOM 785 C CA . GLN A 1 94 ? -14.805 -3.933 28.892 1.00 91.75 94 GLN A CA 1
ATOM 786 C C . GLN A 1 94 ? -14.198 -2.550 28.603 1.00 91.75 94 GLN A C 1
ATOM 788 O O . GLN A 1 94 ? -14.526 -1.924 27.593 1.00 91.75 94 GLN A O 1
ATOM 793 N N . LYS A 1 95 ? -13.270 -2.103 29.463 1.00 91.56 95 LYS A N 1
ATOM 794 C CA . LYS A 1 95 ? -12.468 -0.891 29.235 1.00 91.56 95 LYS A CA 1
ATOM 795 C C . LYS A 1 95 ? -11.290 -1.192 28.307 1.00 91.56 95 LYS A C 1
ATOM 797 O O . LYS A 1 95 ? -10.535 -2.139 28.541 1.00 91.56 95 LYS A O 1
ATOM 802 N N . VAL A 1 96 ? -11.125 -0.386 27.262 1.00 90.69 96 VAL A N 1
ATOM 803 C CA . VAL A 1 96 ? -10.053 -0.523 26.268 1.00 90.69 96 VAL A CA 1
ATOM 804 C C . VAL A 1 96 ? -9.425 0.826 25.945 1.00 90.69 96 VAL A C 1
ATOM 806 O O . VAL A 1 96 ? -10.098 1.849 25.942 1.00 90.69 96 VAL A O 1
ATOM 809 N N . LEU A 1 97 ? -8.124 0.822 25.659 1.00 90.38 97 LEU A N 1
ATOM 810 C CA . LEU A 1 97 ? -7.403 2.004 25.189 1.00 90.38 97 LEU A CA 1
ATOM 811 C C . LEU A 1 97 ? -7.348 1.993 23.663 1.00 90.38 97 LEU A C 1
ATOM 813 O O . LEU A 1 97 ? -7.092 0.951 23.052 1.00 90.38 97 LEU A O 1
ATOM 817 N N . VAL A 1 98 ? -7.539 3.158 23.051 1.00 88.44 98 VAL A N 1
ATOM 818 C CA . VAL A 1 98 ? -7.459 3.316 21.595 1.00 88.44 98 VAL A CA 1
ATOM 819 C C . VAL A 1 98 ? -6.081 3.830 21.214 1.00 88.44 98 VAL A C 1
ATOM 821 O O . VAL A 1 98 ? -5.578 4.793 21.785 1.00 88.44 98 VAL A O 1
ATOM 824 N N . PHE A 1 99 ? -5.450 3.184 20.236 1.00 85.38 99 PHE A N 1
ATOM 825 C CA . PHE A 1 99 ? -4.178 3.651 19.699 1.00 85.38 99 PHE A CA 1
ATOM 826 C C . PHE A 1 99 ? -4.392 4.740 18.644 1.00 85.38 99 PHE A C 1
ATOM 828 O O . PHE A 1 99 ? -5.003 4.509 17.597 1.00 85.38 99 PHE A O 1
ATOM 835 N N . ASN A 1 100 ? -3.807 5.909 18.874 1.00 81.81 100 ASN A N 1
ATOM 836 C CA . ASN A 1 100 ? -3.819 7.029 17.954 1.00 81.81 100 ASN A CA 1
ATOM 837 C C . ASN A 1 100 ? -2.707 6.887 16.902 1.00 81.81 100 ASN A C 1
ATOM 839 O O . ASN A 1 100 ? -1.521 7.125 17.159 1.00 81.81 100 ASN A O 1
ATOM 843 N N . SER A 1 101 ? -3.088 6.508 15.679 1.00 78.69 101 SER A N 1
ATOM 844 C CA . SER A 1 101 ? -2.149 6.346 14.561 1.00 78.69 101 SER A CA 1
ATOM 845 C C . SER A 1 101 ? -1.620 7.673 14.008 1.00 78.69 101 SER A C 1
ATOM 847 O O . SER A 1 101 ? -0.579 7.688 13.345 1.00 78.69 101 SER A O 1
ATOM 849 N N . ARG A 1 102 ? -2.290 8.801 14.291 1.00 76.12 102 ARG A N 1
ATOM 850 C CA . ARG A 1 102 ? -1.875 10.121 13.805 1.00 76.12 102 ARG A CA 1
ATOM 851 C C . ARG A 1 102 ? -0.712 10.629 14.651 1.00 76.12 102 ARG A C 1
ATOM 853 O O . ARG A 1 102 ? -0.875 10.992 15.813 1.00 76.12 102 ARG A O 1
ATOM 860 N N . LEU A 1 103 ? 0.478 10.675 14.052 1.00 66.62 103 LEU A N 1
ATOM 861 C CA . LEU A 1 103 ? 1.659 11.272 14.671 1.00 66.62 103 LEU A CA 1
ATOM 862 C C . LEU A 1 103 ? 1.413 12.775 14.888 1.00 66.62 103 LEU A C 1
ATOM 864 O O . LEU A 1 103 ? 1.481 13.558 13.943 1.00 66.62 103 LEU A O 1
ATOM 868 N N . LYS A 1 104 ? 1.142 13.191 16.126 1.00 67.31 104 LYS A N 1
ATOM 869 C CA . LYS A 1 104 ? 1.154 14.612 16.491 1.00 67.31 104 LYS A CA 1
ATOM 870 C C . LYS A 1 104 ? 2.598 15.000 16.815 1.00 67.31 104 LYS A C 1
ATOM 872 O O . LYS A 1 104 ? 3.099 14.675 17.887 1.00 67.31 104 LYS A O 1
ATOM 877 N N . LEU A 1 105 ? 3.282 15.647 15.870 1.00 63.50 105 LEU A N 1
ATOM 878 C CA . LEU A 1 105 ? 4.597 16.257 16.093 1.00 63.50 105 LEU A CA 1
ATOM 879 C C . LEU A 1 105 ? 4.413 17.477 17.006 1.00 63.50 105 LEU A C 1
ATOM 881 O O . LEU A 1 105 ? 4.171 18.581 16.531 1.00 63.50 105 LEU A O 1
ATOM 885 N N . ILE A 1 106 ? 4.453 17.272 18.322 1.00 61.34 106 ILE A N 1
ATOM 886 C CA . ILE A 1 106 ? 4.398 18.356 19.309 1.00 61.34 106 ILE A CA 1
ATOM 887 C C . ILE A 1 106 ? 5.794 18.492 19.913 1.00 61.34 106 ILE A C 1
ATOM 889 O O . ILE A 1 106 ? 6.283 17.571 20.562 1.00 61.34 106 ILE A O 1
ATOM 893 N N . ALA A 1 107 ? 6.433 19.644 19.700 1.00 54.34 107 ALA A N 1
ATOM 894 C CA . ALA A 1 107 ? 7.830 19.915 20.060 1.00 54.34 107 ALA A CA 1
ATOM 895 C C . ALA A 1 107 ? 8.102 20.051 21.575 1.00 54.34 107 ALA A C 1
ATOM 897 O O . ALA A 1 107 ? 9.213 20.395 21.965 1.00 54.34 107 ALA A O 1
ATOM 898 N N . SER A 1 108 ? 7.114 19.798 22.438 1.00 62.47 108 SER A N 1
ATOM 899 C CA . SER A 1 108 ? 7.226 20.056 23.880 1.00 62.47 108 SER A CA 1
ATOM 900 C C . SER A 1 108 ? 6.596 18.999 24.790 1.00 62.47 108 SER A C 1
ATOM 902 O O . SER A 1 108 ? 6.632 19.165 26.005 1.00 62.47 108 SER A O 1
ATOM 904 N N . MET A 1 109 ? 6.041 17.900 24.263 1.00 59.03 109 MET A N 1
ATOM 905 C CA . MET A 1 109 ? 5.462 16.858 25.121 1.00 59.03 109 MET A CA 1
ATOM 906 C C . MET A 1 109 ? 5.445 15.485 24.449 1.00 59.03 109 MET A C 1
ATOM 908 O O . MET A 1 109 ? 4.763 15.275 23.445 1.00 59.03 109 MET A O 1
ATOM 912 N N . LEU A 1 110 ? 6.129 14.520 25.066 1.00 61.84 110 LEU A N 1
ATOM 913 C CA . LEU A 1 110 ? 5.979 13.097 24.769 1.00 61.84 110 LEU A CA 1
ATOM 914 C C . LEU A 1 110 ? 4.660 12.610 25.395 1.00 61.84 110 LEU A C 1
ATOM 916 O O . LEU A 1 110 ? 4.629 12.144 26.530 1.00 61.84 110 LEU A O 1
ATOM 920 N N . ARG A 1 111 ? 3.537 12.761 24.684 1.00 65.56 111 ARG A N 1
ATOM 921 C CA . ARG A 1 111 ? 2.282 12.098 25.080 1.00 65.56 111 ARG A CA 1
ATOM 922 C C . ARG A 1 111 ? 2.316 10.633 24.644 1.00 65.56 111 ARG A C 1
ATOM 924 O O . ARG A 1 111 ? 2.819 10.321 23.562 1.00 65.56 111 ARG A O 1
ATOM 931 N N . SER A 1 112 ? 1.756 9.738 25.461 1.00 74.06 112 SER A N 1
ATOM 932 C CA . SER A 1 112 ? 1.430 8.385 25.007 1.00 74.06 112 SER A CA 1
ATOM 933 C C . SER A 1 112 ? 0.507 8.471 23.792 1.00 74.06 112 SER A C 1
ATOM 935 O O . SER A 1 112 ? -0.366 9.331 23.724 1.00 74.06 112 SER A O 1
ATOM 937 N N . ARG A 1 113 ? 0.685 7.565 22.826 1.00 81.06 113 ARG A N 1
ATOM 938 C CA . ARG A 1 113 ? -0.233 7.448 21.678 1.00 81.06 113 ARG A CA 1
ATOM 939 C C . ARG A 1 113 ? -1.522 6.703 22.011 1.00 81.06 113 ARG A C 1
ATOM 941 O O . ARG A 1 113 ? -2.322 6.467 21.120 1.00 81.06 113 ARG A O 1
ATOM 948 N N . TRP A 1 114 ? -1.679 6.272 23.252 1.00 84.38 114 TRP A N 1
ATOM 949 C CA . TRP A 1 114 ? -2.898 5.649 23.733 1.00 84.38 114 TRP A CA 1
ATOM 950 C C . TRP A 1 114 ? -3.803 6.757 24.254 1.00 84.38 114 TRP A C 1
ATOM 952 O O . TRP A 1 114 ? -3.383 7.512 25.133 1.00 84.38 114 TRP A O 1
ATOM 962 N N . ASP A 1 115 ? -4.982 6.870 23.650 1.00 84.00 115 ASP A N 1
ATOM 963 C CA . ASP A 1 115 ? -6.054 7.743 24.114 1.00 84.00 115 ASP A CA 1
ATOM 964 C C . ASP A 1 115 ? -6.722 7.120 25.358 1.00 84.00 115 ASP A C 1
ATOM 966 O O . ASP A 1 115 ? -6.453 5.962 25.698 1.00 84.00 115 ASP A O 1
ATOM 970 N N . GLU A 1 116 ? -7.535 7.908 26.064 1.00 84.19 116 GLU A N 1
ATOM 971 C CA . GLU A 1 116 ? -8.124 7.551 27.364 1.00 84.19 116 GLU A CA 1
ATOM 972 C C . GLU A 1 116 ? -8.980 6.264 27.330 1.00 84.19 116 GLU A C 1
ATOM 974 O O . GLU A 1 116 ? -9.275 5.740 26.255 1.00 84.19 116 GLU A O 1
ATOM 979 N N . PRO A 1 117 ? -9.336 5.672 28.488 1.00 88.62 117 PRO A N 1
ATOM 980 C CA . PRO A 1 117 ? -10.124 4.445 28.523 1.00 88.62 117 PRO A CA 1
ATOM 981 C C . PRO A 1 117 ? -11.521 4.647 27.929 1.00 88.62 117 PRO A C 1
ATOM 983 O O . PRO A 1 117 ? -12.290 5.474 28.401 1.00 88.62 117 PRO A O 1
ATOM 986 N N . PHE A 1 118 ? -11.875 3.818 26.952 1.00 91.38 118 PHE A N 1
ATOM 987 C CA . PHE A 1 118 ? -13.213 3.752 26.373 1.00 91.38 118 PHE A CA 1
ATOM 988 C C . PHE A 1 118 ? -13.931 2.486 26.821 1.00 91.38 118 PHE A C 1
ATOM 990 O O . PHE A 1 118 ? -13.301 1.445 27.031 1.00 91.38 118 PHE A O 1
ATOM 997 N N . VAL A 1 119 ? -15.260 2.540 26.893 1.00 93.38 119 VAL A N 1
ATOM 998 C CA . VAL A 1 119 ? -16.096 1.375 27.197 1.00 93.38 119 VAL A CA 1
ATOM 999 C C . VAL A 1 119 ? -16.673 0.791 25.913 1.00 93.38 119 VAL A C 1
ATOM 1001 O O . VAL A 1 119 ? -17.211 1.501 25.058 1.00 93.38 119 VAL A O 1
ATOM 1004 N N . ILE A 1 120 ? -16.590 -0.533 25.783 1.00 93.00 120 ILE A N 1
ATOM 1005 C CA . ILE A 1 120 ? -17.211 -1.259 24.676 1.00 93.00 120 ILE A CA 1
ATOM 1006 C C . ILE A 1 120 ? -18.724 -1.333 24.882 1.00 93.00 120 ILE A C 1
ATOM 1008 O O . ILE A 1 120 ? -19.192 -1.905 25.864 1.00 93.00 120 ILE A O 1
ATOM 1012 N N . THR A 1 121 ? -19.488 -0.817 23.922 1.00 93.00 121 THR A N 1
ATOM 1013 C CA . THR A 1 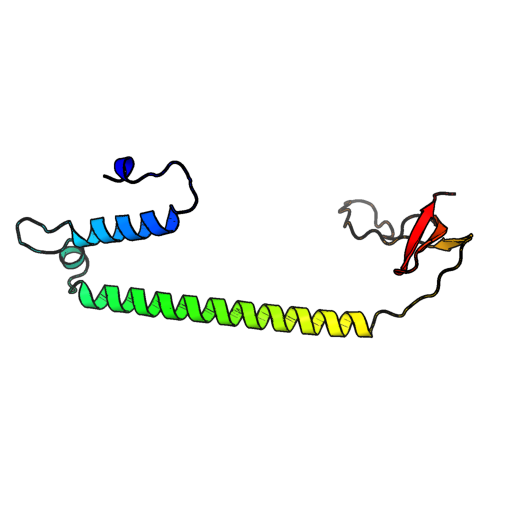121 ? -20.960 -0.846 23.951 1.00 93.00 121 THR A CA 1
ATOM 1014 C C . THR A 1 121 ? -21.557 -1.950 23.099 1.00 93.00 121 THR A C 1
ATOM 1016 O O . THR A 1 121 ? -22.480 -2.617 23.545 1.00 93.00 121 THR A O 1
ATOM 1019 N N . ASN A 1 122 ? -21.020 -2.170 21.900 1.00 91.00 122 ASN A N 1
ATOM 1020 C CA . ASN A 1 122 ? -21.497 -3.191 20.972 1.00 91.00 122 ASN A CA 1
ATOM 1021 C C . ASN A 1 122 ? -20.322 -3.849 20.246 1.00 91.00 122 ASN A C 1
ATOM 1023 O O . ASN A 1 122 ? -19.322 -3.193 19.945 1.00 91.00 122 ASN A O 1
ATOM 1027 N N . ILE A 1 123 ? -20.467 -5.135 19.929 1.00 90.25 123 ILE A N 1
ATOM 1028 C CA . ILE A 1 123 ? -19.502 -5.910 19.143 1.00 90.25 123 ILE A CA 1
ATOM 1029 C C . ILE A 1 123 ? -20.238 -6.465 17.932 1.00 90.25 123 ILE A C 1
ATOM 1031 O O . ILE A 1 123 ? -21.248 -7.154 18.066 1.00 90.25 123 ILE A O 1
ATOM 1035 N N . PHE A 1 124 ? -19.744 -6.149 16.741 1.00 90.38 124 PHE A N 1
ATOM 1036 C CA . PHE A 1 124 ? -20.350 -6.601 15.500 1.00 90.38 124 PHE A CA 1
ATOM 1037 C C . PHE A 1 124 ? -19.792 -7.967 15.066 1.00 90.38 124 PHE A C 1
ATOM 1039 O O . PHE A 1 124 ? -18.628 -8.266 15.340 1.00 90.38 124 PHE A O 1
ATOM 1046 N N . PRO A 1 125 ? -20.553 -8.769 14.291 1.00 85.88 125 PRO A N 1
ATOM 1047 C CA . PRO A 1 125 ? -20.108 -10.088 13.819 1.00 85.88 125 PRO A CA 1
ATOM 1048 C C . PRO A 1 125 ? -18.810 -10.066 12.996 1.00 85.88 125 PRO A C 1
ATOM 1050 O O . PRO A 1 125 ? -18.102 -11.062 12.913 1.00 85.88 125 PRO A O 1
ATOM 1053 N N . HIS A 1 126 ? -18.489 -8.923 12.385 1.00 85.31 126 HIS A N 1
ATOM 1054 C CA . HIS A 1 126 ? -17.282 -8.712 11.584 1.00 85.31 126 HIS A CA 1
ATOM 1055 C C . HIS A 1 126 ? -16.076 -8.212 12.406 1.00 85.31 126 HIS A C 1
ATOM 1057 O O . HIS A 1 126 ? -15.066 -7.815 11.830 1.00 85.31 126 HIS A O 1
ATOM 1063 N N . GLY A 1 127 ? -16.172 -8.208 13.742 1.00 84.31 127 GLY A N 1
ATOM 1064 C CA . GLY A 1 127 ? -15.079 -7.850 14.652 1.00 84.31 127 GLY A CA 1
ATOM 1065 C C . GLY A 1 127 ? -14.902 -6.350 14.902 1.00 84.31 127 GLY A C 1
ATOM 1066 O O . GLY A 1 127 ? -13.997 -5.969 15.641 1.00 84.31 127 GLY A O 1
ATOM 1067 N N . ALA A 1 128 ? -15.748 -5.490 14.325 1.00 88.75 128 ALA A N 1
ATOM 1068 C CA . ALA A 1 128 ? -15.773 -4.083 14.711 1.00 88.75 128 ALA A CA 1
ATOM 1069 C C . ALA A 1 128 ? -16.377 -3.923 16.110 1.00 88.75 128 ALA A C 1
ATOM 1071 O O . ALA A 1 128 ? -17.307 -4.637 16.491 1.00 88.75 128 ALA A O 1
ATOM 1072 N N . VAL A 1 129 ? -15.862 -2.951 16.856 1.00 91.12 129 VAL A N 1
ATOM 1073 C CA . VAL A 1 129 ? -16.261 -2.673 18.235 1.00 91.12 129 VAL A CA 1
ATOM 1074 C C . VAL A 1 129 ? -16.703 -1.219 18.327 1.00 91.12 129 VAL A C 1
ATOM 1076 O O . VAL A 1 129 ? -15.992 -0.321 17.880 1.00 91.12 129 VAL A O 1
ATOM 1079 N N . GLN A 1 130 ? -17.880 -0.984 18.899 1.00 92.75 130 GLN A N 1
ATOM 1080 C CA . GLN A 1 130 ? -18.382 0.357 19.168 1.00 92.75 130 GL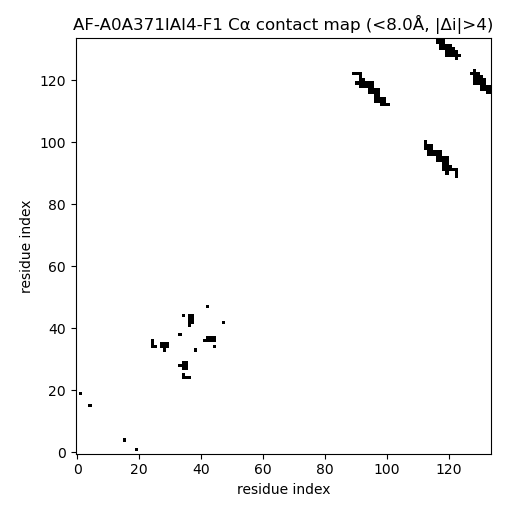N A CA 1
ATOM 1081 C C . GLN A 1 130 ? -17.926 0.814 20.552 1.00 92.75 130 GLN A C 1
ATOM 1083 O O . GLN A 1 130 ? -18.198 0.154 21.558 1.00 92.75 130 GLN A O 1
ATOM 1088 N N . LEU A 1 131 ? -17.268 1.968 20.594 1.00 92.56 131 LEU A N 1
ATOM 1089 C CA . 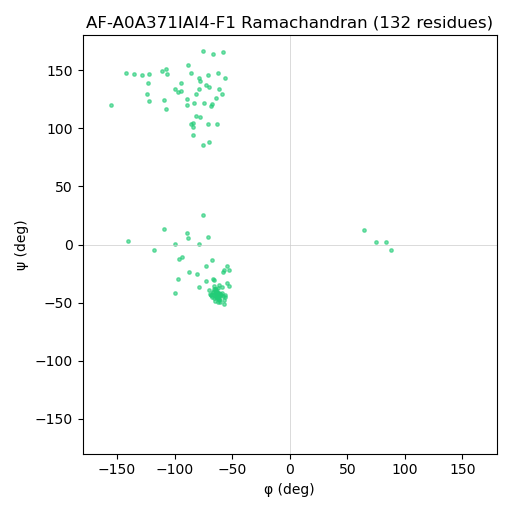LEU A 1 131 ? -16.730 2.575 21.805 1.00 92.56 131 LEU A CA 1
ATOM 1090 C C . LEU A 1 131 ? -17.577 3.779 22.219 1.00 92.56 131 LEU A C 1
ATOM 1092 O O . LEU A 1 131 ? -18.109 4.484 21.358 1.00 92.56 131 LEU A O 1
ATOM 1096 N N . LYS A 1 132 ? -17.694 4.009 23.526 1.00 90.44 132 LYS A N 1
ATOM 1097 C CA . LYS A 1 132 ? -18.191 5.262 24.100 1.00 90.44 132 LYS A CA 1
ATOM 1098 C C . LYS A 1 132 ? -17.213 5.776 25.149 1.00 90.44 132 LYS A C 1
ATOM 1100 O O . LYS A 1 132 ? -16.582 4.971 25.839 1.00 90.44 132 LYS A O 1
ATOM 1105 N N . ASP A 1 133 ? -17.115 7.098 25.224 1.00 83.75 133 ASP A N 1
ATOM 1106 C CA . ASP A 1 133 ? -16.534 7.794 26.369 1.00 83.75 133 ASP A CA 1
ATOM 1107 C C . ASP A 1 133 ? -17.370 7.493 27.625 1.00 83.75 133 ASP A C 1
ATOM 1109 O O . ASP A 1 133 ? -18.577 7.236 27.517 1.00 83.75 133 ASP A O 1
ATOM 1113 N N . GLU A 1 134 ? -16.704 7.448 28.780 1.00 68.44 134 GLU A N 1
ATOM 1114 C CA . GLU A 1 134 ? -17.326 7.229 30.097 1.00 68.44 134 GLU A CA 1
ATOM 1115 C C . GLU A 1 134 ? -18.243 8.392 30.508 1.00 68.44 134 GLU A C 1
ATOM 1117 O O . GLU A 1 134 ? -17.896 9.564 30.232 1.00 68.44 134 GLU A O 1
#

Mean predicted aligned error: 15.21 Å

Secondary structure (DSSP, 8-state):
-GGGS--SSTTSHHHHHHHHHHHHHHH-B-TTS-BHHHHHHSS-THHHHHHHHHHHHHHHHHHHHHHHHHHHHHHHHHHHHHHH-------TT-EEEEE--S----TT----SEEEEEEEEEE-TTS-EEEE--

Radius of gyration: 30.4 Å; Cα contacts (8 Å, |Δi|>4): 86; chains: 1; bounding box: 47×39×79 Å

Nearest PDB structures (foldseek):
  2ega-assembly1_A  TM=5.357E-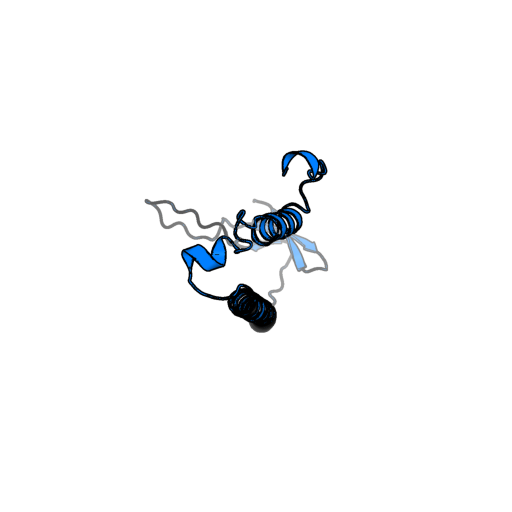01  e=4.688E+00  Homo sapiens
  1ov3-assembly1_B  TM=4.605E-01  e=6.462E+00  Homo sapiens
  7q5b-assembly1_C  TM=2.716E-01  e=2.805E+00  Saccharomyces cerevisiae S288C

Sequence (134 aa):
MLQKMTNPNRKDWSRLLEDALWAHRTAYRTSLGMSLYWIVFGKTFHLPMELENKAYWVVKQCNVACDQAGELYKQKVKKFHDQKILRKDFHVGQKVLVFNSRLKLIASMLRSRWDEPFVITNIFPHGAVQLKDE

Organism: Mucuna pruriens (NCBI:txid157652)

Foldseek 3Di:
DVVVPDDVDPPCVVVVVVVVVVC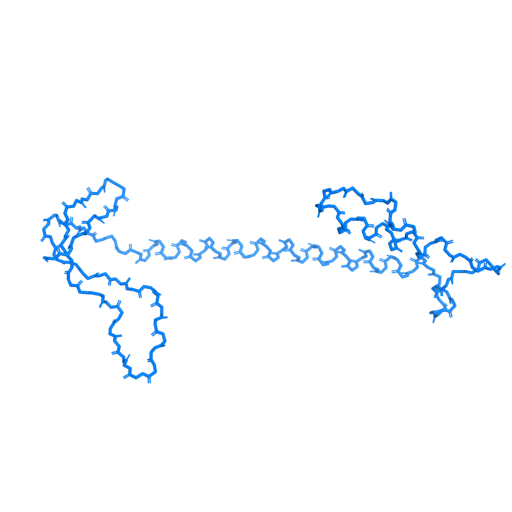VQPVDQDPVRDGPCCVVPVDDPVVVVVVVVVVVVVVVVVVVVVVVVVVVVVVVVVVVVVVVDDDDDDDAQDWDWDAQPDDDPDPPDDDHRTDDIWGFHDADPVGDTDTDDD

Solvent-accessible surface area (backbone atoms only — not comparable to full-atom values): 8400 Å² total; per-residue (Å²): 120,74,87,79,74,69,64,90,68,82,82,55,54,71,59,52,48,54,53,50,52,50,48,59,66,68,68,50,55,48,100,83,72,45,44,62,62,34,75,77,65,76,43,68,70,66,65,58,52,54,51,53,52,50,51,50,52,51,52,52,51,51,52,54,52,50,53,52,52,51,52,54,48,51,52,50,52,49,54,55,50,63,72,66,58,75,87,74,91,81,55,74,69,41,77,44,68,45,76,56,84,73,84,77,89,55,97,84,61,94,68,74,54,58,48,74,72,24,34,30,71,46,76,47,99,85,72,52,70,43,71,39,80,124